Protein AF-A0A7C7ZNZ5-F1 (afdb_monomer)

Structure (mmCIF, N/CA/C/O backbone):
data_AF-A0A7C7ZNZ5-F1
#
_entry.id   AF-A0A7C7ZNZ5-F1
#
loop_
_atom_site.group_PDB
_atom_site.id
_atom_site.type_symbol
_atom_site.label_atom_id
_atom_site.label_alt_id
_atom_site.label_comp_id
_atom_site.label_asym_id
_atom_site.label_entity_id
_atom_site.label_seq_id
_atom_site.pdbx_PDB_ins_code
_atom_site.Cartn_x
_atom_site.Cartn_y
_atom_site.Cartn_z
_atom_site.occupancy
_atom_site.B_iso_or_equiv
_atom_site.auth_seq_id
_atom_site.auth_comp_id
_atom_site.auth_asym_id
_atom_site.auth_atom_id
_atom_site.pdbx_PDB_model_num
ATOM 1 N N . MET A 1 1 ? -9.766 18.916 8.017 1.00 66.69 1 MET A N 1
ATOM 2 C CA . MET A 1 1 ? -9.193 18.455 9.304 1.00 66.69 1 MET A CA 1
ATOM 3 C C . MET A 1 1 ? -8.062 17.480 9.008 1.00 66.69 1 MET A C 1
ATOM 5 O O . MET A 1 1 ? -8.308 16.504 8.314 1.00 66.69 1 MET A O 1
ATOM 9 N N . LYS A 1 2 ? -6.838 17.743 9.478 1.00 80.25 2 LYS A N 1
ATOM 10 C CA . LYS A 1 2 ? -5.712 16.799 9.377 1.00 80.25 2 LYS A CA 1
ATOM 11 C C . LYS A 1 2 ? -5.677 15.959 10.651 1.00 80.25 2 LYS A C 1
ATOM 13 O O . LYS A 1 2 ? -5.689 16.525 11.739 1.00 80.25 2 LYS A O 1
ATOM 18 N N . VAL A 1 3 ? -5.637 14.636 10.518 1.00 82.50 3 VAL A N 1
ATOM 19 C CA . VAL A 1 3 ? -5.432 13.722 11.650 1.00 82.50 3 VAL A CA 1
ATOM 20 C C . VAL A 1 3 ? -4.000 13.205 11.583 1.00 82.50 3 VAL A C 1
ATOM 22 O O . VAL A 1 3 ? -3.546 12.777 10.526 1.00 82.50 3 VAL A O 1
ATOM 25 N N . SER A 1 4 ? -3.276 13.286 12.693 1.00 88.75 4 SER A N 1
ATOM 26 C CA . SER A 1 4 ? -1.887 12.839 12.814 1.00 88.75 4 SER A CA 1
ATOM 27 C C . SER A 1 4 ? -1.756 11.746 13.869 1.00 88.75 4 SER A C 1
ATOM 29 O O . SER A 1 4 ? -2.618 11.616 14.736 1.00 88.75 4 SER A O 1
ATOM 31 N N . SER A 1 5 ? -0.656 10.992 13.805 1.00 90.94 5 SER A N 1
ATOM 32 C CA . SER A 1 5 ? -0.269 10.019 14.838 1.00 90.94 5 SER A CA 1
ATOM 33 C C . SER A 1 5 ? -1.323 8.933 15.098 1.00 90.94 5 SER A C 1
ATOM 35 O O . SER A 1 5 ? -1.601 8.585 16.240 1.00 90.94 5 SER A O 1
ATOM 37 N N . LEU A 1 6 ? -1.934 8.404 14.029 1.00 91.94 6 LEU A N 1
ATOM 38 C CA . LEU A 1 6 ? -2.908 7.307 14.127 1.00 91.94 6 LEU A CA 1
ATOM 39 C C . LEU A 1 6 ? -2.287 6.002 14.640 1.00 91.94 6 LEU A C 1
ATOM 41 O O . LEU A 1 6 ? -2.989 5.191 15.238 1.00 91.94 6 LEU A O 1
ATOM 45 N N . VAL A 1 7 ? -0.990 5.819 14.400 1.00 94.06 7 VAL A N 1
ATOM 46 C CA . VAL A 1 7 ? -0.194 4.660 14.807 1.00 94.06 7 VAL A CA 1
ATOM 47 C C . VAL A 1 7 ? 1.198 5.113 15.256 1.00 94.06 7 VAL A C 1
ATOM 49 O O . VAL A 1 7 ? 1.573 6.271 15.045 1.00 94.06 7 VAL A O 1
ATOM 52 N N . SER A 1 8 ? 1.952 4.215 15.894 1.00 95.62 8 SER A N 1
ATOM 53 C CA . SER A 1 8 ? 3.300 4.512 16.382 1.00 95.62 8 SER A CA 1
ATOM 54 C C . SER A 1 8 ? 4.310 4.665 15.240 1.00 95.62 8 SER A C 1
ATOM 56 O O . SER A 1 8 ? 4.101 4.183 14.123 1.00 95.62 8 SER A O 1
ATOM 58 N N . ARG A 1 9 ? 5.434 5.336 15.517 1.00 96.38 9 ARG A N 1
ATOM 59 C CA . ARG A 1 9 ? 6.514 5.490 14.528 1.00 96.38 9 ARG A CA 1
ATOM 60 C C . ARG A 1 9 ? 7.185 4.157 14.223 1.00 96.38 9 ARG A C 1
ATOM 62 O O . ARG A 1 9 ? 7.620 3.945 13.098 1.00 96.38 9 ARG A O 1
ATOM 69 N N . GLU A 1 10 ? 7.218 3.262 15.199 1.00 97.31 10 GLU A N 1
ATOM 70 C CA . GLU A 1 10 ? 7.772 1.917 15.096 1.00 97.31 10 GLU A CA 1
ATOM 71 C C . GLU A 1 10 ? 6.938 1.068 14.134 1.00 97.31 10 GLU A C 1
ATOM 73 O O . GLU A 1 10 ? 7.501 0.384 13.282 1.00 97.31 10 GLU A O 1
ATOM 78 N N . LEU A 1 11 ? 5.602 1.163 14.203 1.00 97.19 11 LEU A N 1
ATOM 79 C CA . LEU A 1 11 ? 4.730 0.468 13.258 1.00 97.19 11 LEU A CA 1
ATOM 80 C C . LEU A 1 11 ? 4.899 1.028 11.841 1.00 97.19 11 LEU A C 1
ATOM 82 O O . LEU A 1 11 ? 5.055 0.256 10.900 1.00 97.19 11 LEU A O 1
ATOM 86 N N . CYS A 1 12 ? 4.958 2.357 11.692 1.00 97.06 12 CYS A N 1
ATOM 87 C CA . CYS A 1 12 ? 5.265 2.977 10.401 1.00 97.06 12 CYS A CA 1
ATOM 88 C C . CYS A 1 12 ? 6.610 2.498 9.844 1.00 97.06 12 CYS A C 1
ATOM 90 O O . CYS A 1 12 ? 6.697 2.182 8.661 1.00 97.06 12 CYS A O 1
ATOM 92 N N . LYS A 1 13 ? 7.650 2.426 10.684 1.00 98.06 13 LYS A N 1
ATOM 93 C CA . LYS A 1 13 ? 8.970 1.948 10.268 1.00 98.06 13 LYS A CA 1
ATOM 94 C C . LYS A 1 13 ? 8.913 0.497 9.788 1.00 98.06 13 LYS A C 1
ATOM 96 O O . LYS A 1 13 ? 9.400 0.229 8.700 1.00 98.06 13 LYS A O 1
ATOM 101 N N . ARG A 1 14 ? 8.258 -0.405 10.529 1.00 98.12 14 ARG A N 1
ATOM 102 C CA . ARG A 1 14 ? 8.072 -1.804 10.097 1.00 98.12 14 ARG A CA 1
ATOM 103 C C . ARG A 1 14 ? 7.387 -1.896 8.732 1.00 98.12 14 ARG A C 1
ATOM 105 O O . ARG A 1 14 ? 7.827 -2.663 7.886 1.00 98.12 14 ARG A O 1
ATOM 112 N N . MET A 1 15 ? 6.340 -1.098 8.500 1.00 97.19 15 MET A N 1
ATOM 113 C CA . MET A 1 15 ? 5.658 -1.064 7.201 1.00 97.19 15 MET A CA 1
ATOM 114 C C . MET A 1 15 ? 6.601 -0.616 6.077 1.00 97.19 15 MET A C 1
ATOM 116 O O . MET A 1 15 ? 6.569 -1.200 5.000 1.00 97.19 15 MET A O 1
ATOM 120 N N . VAL A 1 16 ? 7.438 0.400 6.316 1.00 96.44 16 VAL A N 1
ATOM 121 C CA . VAL A 1 16 ? 8.423 0.880 5.331 1.00 96.44 16 VAL A CA 1
ATOM 122 C C . VAL A 1 16 ? 9.477 -0.186 5.051 1.00 96.44 16 VAL A C 1
ATOM 124 O O . VAL A 1 16 ? 9.700 -0.497 3.887 1.00 96.44 16 VAL A O 1
ATOM 127 N N . ASP A 1 17 ? 10.045 -0.800 6.090 1.00 97.00 17 ASP A N 1
ATOM 128 C CA . ASP A 1 17 ? 11.080 -1.831 5.953 1.00 97.00 17 ASP A CA 1
ATOM 129 C C . ASP A 1 17 ? 10.572 -3.019 5.099 1.00 97.00 17 ASP A C 1
ATOM 131 O O . ASP A 1 17 ? 11.274 -3.502 4.210 1.00 97.00 17 ASP A O 1
ATOM 135 N N . VAL A 1 18 ? 9.315 -3.447 5.296 1.00 96.38 18 VAL A N 1
ATOM 136 C CA . VAL A 1 18 ? 8.665 -4.493 4.479 1.00 96.38 18 VAL A CA 1
ATOM 137 C C . VAL A 1 18 ? 8.475 -4.057 3.022 1.00 96.38 18 VAL A C 1
ATOM 139 O O . VAL A 1 18 ? 8.670 -4.856 2.102 1.00 96.38 18 VAL A O 1
ATOM 142 N N . VAL A 1 19 ? 8.082 -2.802 2.788 1.00 95.56 19 VAL A N 1
ATOM 143 C CA . VAL A 1 19 ? 7.911 -2.251 1.434 1.00 95.56 19 VAL A CA 1
ATOM 144 C C . VAL A 1 19 ? 9.248 -2.177 0.707 1.00 95.56 19 VAL A C 1
ATOM 146 O O . VAL A 1 19 ? 9.325 -2.611 -0.438 1.00 95.56 19 VAL A O 1
ATOM 149 N N . GLU A 1 20 ? 10.296 -1.680 1.360 1.00 94.12 20 GLU A N 1
ATOM 150 C CA . GLU A 1 20 ? 11.643 -1.579 0.789 1.00 94.12 20 GLU A CA 1
ATOM 151 C C . GLU A 1 20 ? 12.190 -2.962 0.419 1.00 94.12 20 GLU A C 1
ATOM 153 O O . GLU A 1 20 ? 12.630 -3.163 -0.714 1.00 94.12 20 GLU A O 1
ATOM 158 N N . ALA A 1 21 ? 12.042 -3.948 1.309 1.00 93.88 21 ALA A N 1
ATOM 159 C CA . ALA A 1 21 ? 12.412 -5.339 1.038 1.00 93.88 21 ALA A CA 1
ATOM 160 C C . ALA A 1 21 ? 11.577 -5.996 -0.081 1.00 93.88 21 ALA A C 1
ATOM 162 O O . ALA A 1 21 ? 11.991 -7.002 -0.650 1.00 93.88 21 ALA A O 1
ATOM 163 N N . SER A 1 22 ? 10.403 -5.439 -0.406 1.00 92.62 22 SER A N 1
ATOM 164 C CA . SER A 1 22 ? 9.534 -5.920 -1.489 1.00 92.62 22 SER A CA 1
ATOM 165 C C . SER A 1 22 ? 9.809 -5.263 -2.845 1.00 92.62 22 SER A C 1
ATOM 167 O O . SER A 1 22 ? 9.184 -5.653 -3.836 1.00 92.62 22 SER A O 1
ATOM 169 N N . ILE A 1 23 ? 10.672 -4.242 -2.902 1.00 90.56 23 ILE A N 1
ATOM 170 C CA . ILE A 1 23 ? 10.998 -3.507 -4.134 1.00 90.56 23 ILE A CA 1
ATOM 171 C C . ILE A 1 23 ? 12.232 -4.098 -4.826 1.00 90.56 23 ILE A C 1
ATOM 173 O O . ILE A 1 23 ? 12.245 -4.147 -6.055 1.00 90.56 23 ILE A O 1
ATOM 177 N N . GLU A 1 24 ? 13.227 -4.572 -4.069 1.00 85.12 24 GLU A N 1
ATOM 178 C CA . GLU A 1 24 ? 14.470 -5.143 -4.604 1.00 85.12 24 GLU A CA 1
ATOM 179 C C . GLU A 1 24 ? 14.892 -6.404 -3.812 1.00 85.12 24 GLU A C 1
ATOM 181 O O . GLU A 1 24 ? 15.413 -6.278 -2.701 1.00 85.12 24 GLU A O 1
ATOM 186 N N . PRO A 1 25 ? 14.678 -7.622 -4.347 1.00 86.88 25 PRO A N 1
ATOM 187 C CA . PRO A 1 25 ? 14.018 -7.908 -5.621 1.00 86.88 25 PRO A CA 1
ATOM 188 C C . PRO A 1 25 ? 12.515 -7.590 -5.572 1.00 86.88 25 PRO A C 1
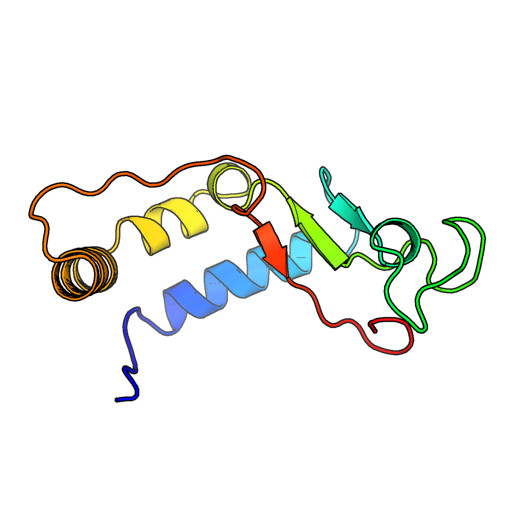ATOM 190 O O . PRO A 1 25 ? 11.873 -7.687 -4.528 1.00 86.88 25 PRO A O 1
ATOM 193 N 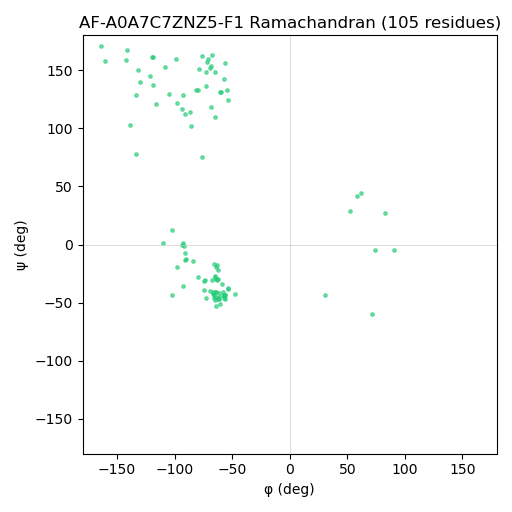N . ALA A 1 26 ? 11.926 -7.253 -6.720 1.00 89.50 26 ALA A N 1
ATOM 194 C CA . ALA A 1 26 ? 10.502 -6.935 -6.809 1.00 89.50 26 ALA A CA 1
ATOM 195 C C . ALA A 1 26 ? 9.621 -8.156 -6.473 1.00 89.50 26 ALA A C 1
ATOM 197 O O . ALA A 1 26 ? 9.517 -9.103 -7.260 1.00 89.50 26 ALA A O 1
ATOM 198 N N . LEU A 1 27 ? 8.946 -8.121 -5.320 1.00 93.31 27 LEU A N 1
ATOM 199 C CA . LEU A 1 27 ? 8.100 -9.213 -4.834 1.00 93.31 27 LEU A CA 1
ATOM 200 C C . LEU A 1 27 ? 6.648 -9.058 -5.298 1.00 93.31 27 LEU A C 1
ATOM 202 O O . LEU A 1 27 ? 5.910 -8.150 -4.885 1.00 93.31 27 LEU A O 1
ATOM 206 N N . GLY A 1 28 ? 6.235 -9.984 -6.164 1.00 91.62 28 GLY A N 1
ATOM 207 C CA . GLY A 1 28 ? 4.892 -10.030 -6.726 1.00 91.62 28 GLY A CA 1
ATOM 208 C C . GLY A 1 28 ? 3.793 -10.351 -5.710 1.00 91.62 28 GLY A C 1
ATOM 209 O O . GLY A 1 28 ? 4.075 -10.845 -4.621 1.00 91.62 28 GLY A O 1
ATOM 210 N N . PRO A 1 29 ? 2.525 -10.077 -6.064 1.00 93.56 29 PRO A N 1
ATOM 211 C CA . PRO A 1 29 ? 2.078 -9.504 -7.339 1.00 93.56 29 PRO A CA 1
ATOM 212 C C . PRO A 1 29 ? 2.268 -7.980 -7.396 1.00 93.56 29 PRO A C 1
ATOM 214 O O . PRO A 1 29 ? 1.896 -7.276 -6.463 1.00 93.56 29 PRO A O 1
ATOM 217 N N . LEU A 1 30 ? 2.831 -7.455 -8.483 1.00 93.12 30 LEU A N 1
ATOM 218 C CA . LEU A 1 30 ? 2.999 -6.013 -8.698 1.00 93.12 30 LEU A CA 1
ATOM 219 C C . LEU A 1 30 ? 2.228 -5.580 -9.937 1.00 93.12 30 LEU A C 1
ATOM 221 O O . LEU A 1 30 ? 1.937 -6.397 -10.806 1.00 93.12 30 LEU A O 1
ATOM 225 N N . GLU A 1 31 ? 1.982 -4.285 -10.021 1.00 93.56 31 GLU A N 1
ATOM 226 C CA . GLU A 1 31 ? 1.662 -3.612 -11.268 1.00 93.56 31 GLU A CA 1
ATOM 227 C C . GLU A 1 31 ?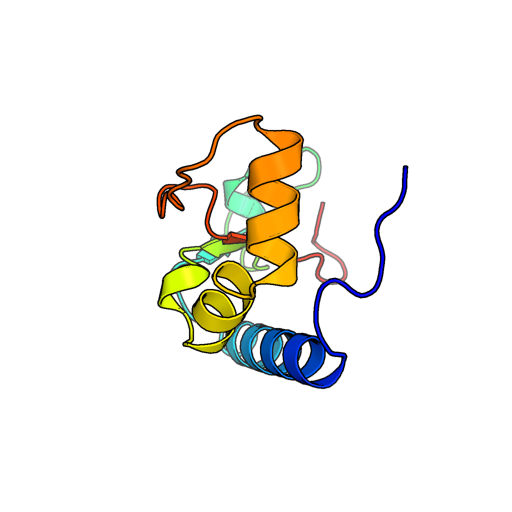 2.741 -2.560 -11.544 1.00 93.56 31 GLU A C 1
ATOM 229 O O . GLU A 1 31 ? 3.193 -1.855 -10.628 1.00 93.56 31 GLU A O 1
ATOM 234 N N . TYR A 1 32 ? 3.184 -2.482 -12.792 1.00 94.06 32 TYR A N 1
ATOM 235 C CA . TYR A 1 32 ? 4.295 -1.644 -13.235 1.00 94.06 32 TYR A CA 1
ATOM 236 C C . TYR A 1 32 ? 3.818 -0.330 -13.867 1.00 94.06 32 TYR A C 1
ATOM 238 O O . TYR A 1 32 ? 2.691 -0.220 -14.344 1.00 94.06 32 TYR A O 1
ATOM 246 N N . GLU A 1 33 ? 4.696 0.676 -13.927 1.00 93.81 33 GLU A N 1
ATOM 247 C CA . GLU A 1 33 ? 4.399 1.968 -14.575 1.00 93.81 33 GLU A CA 1
ATOM 248 C C . GLU A 1 33 ? 3.910 1.788 -16.024 1.00 93.81 33 GLU A C 1
ATOM 250 O O . GLU A 1 33 ? 2.967 2.448 -16.448 1.00 93.81 33 GLU A O 1
ATOM 255 N N . ALA A 1 34 ? 4.478 0.834 -16.769 1.00 94.12 34 ALA A N 1
ATOM 256 C CA . ALA A 1 34 ? 4.070 0.553 -18.147 1.00 94.12 34 ALA A CA 1
ATOM 257 C C . ALA A 1 34 ? 2.634 0.007 -18.298 1.00 94.12 34 ALA A C 1
ATOM 259 O O . ALA A 1 34 ? 2.096 0.003 -19.404 1.00 94.12 34 ALA A O 1
ATOM 260 N N . GLU A 1 35 ? 2.025 -0.480 -17.215 1.00 93.50 35 GLU A N 1
ATOM 261 C CA . GLU A 1 35 ? 0.717 -1.150 -17.219 1.00 93.50 35 GLU A CA 1
ATOM 262 C C . GLU A 1 35 ? -0.423 -0.203 -16.821 1.00 93.50 35 GLU A C 1
ATOM 264 O O . GLU A 1 35 ? -1.580 -0.459 -17.146 1.00 93.50 35 GLU A O 1
ATOM 269 N N . VAL A 1 36 ? -0.117 0.922 -16.158 1.00 88.69 36 VAL A N 1
ATOM 270 C CA . VAL A 1 36 ? -1.139 1.908 -15.756 1.00 88.69 36 VAL A CA 1
ATOM 271 C C . VAL A 1 36 ? -1.508 2.899 -16.855 1.00 88.69 36 VAL A C 1
ATOM 273 O O . VAL A 1 36 ? -2.517 3.591 -16.730 1.00 88.69 36 VAL A O 1
ATOM 276 N N . HIS A 1 37 ? -0.705 2.975 -17.921 1.00 83.00 37 HIS A N 1
ATOM 277 C CA . HIS A 1 37 ? -0.943 3.819 -19.099 1.00 83.00 37 HIS A CA 1
ATOM 278 C C . HIS A 1 37 ? -1.210 5.304 -18.782 1.00 83.00 37 HIS A C 1
ATOM 280 O O . HIS A 1 37 ? -1.903 5.998 -19.528 1.00 83.00 37 HIS A O 1
ATOM 286 N N . TYR A 1 38 ? -0.659 5.812 -17.676 1.00 86.56 38 TYR A N 1
ATOM 287 C CA . TYR A 1 38 ? -0.713 7.236 -17.359 1.00 86.56 38 TYR A CA 1
ATOM 288 C C . TYR A 1 38 ? 0.140 8.052 -18.344 1.00 86.56 38 TYR A C 1
ATOM 290 O O . TYR A 1 38 ? 1.111 7.532 -18.899 1.00 86.56 38 TYR A O 1
ATOM 298 N N . PRO A 1 39 ? -0.181 9.340 -18.574 1.00 86.50 39 PRO A N 1
ATOM 299 C CA . PRO A 1 39 ? 0.678 10.215 -19.365 1.00 86.50 39 PRO A CA 1
ATOM 300 C C . PRO A 1 39 ? 2.115 10.223 -18.820 1.00 86.50 39 PRO A C 1
ATOM 302 O O . PRO A 1 39 ? 2.332 10.506 -17.645 1.00 86.50 39 PRO A O 1
ATOM 305 N N . GLY A 1 40 ? 3.089 9.907 -19.677 1.00 85.38 40 GLY A N 1
ATOM 306 C CA . GLY A 1 40 ? 4.505 9.800 -19.301 1.00 85.38 40 GLY A CA 1
ATOM 307 C C . GLY A 1 40 ? 4.956 8.406 -18.847 1.00 85.38 40 GLY A C 1
ATOM 308 O O . GLY A 1 40 ? 6.152 8.212 -18.639 1.00 85.38 40 GLY A O 1
ATOM 309 N N . ALA A 1 41 ? 4.049 7.431 -18.738 1.00 88.62 41 ALA A N 1
ATOM 310 C CA . ALA A 1 41 ? 4.414 6.046 -18.467 1.00 88.62 41 ALA A CA 1
ATOM 311 C C . ALA A 1 41 ? 5.238 5.433 -19.621 1.00 88.62 41 ALA A C 1
ATOM 313 O O . ALA A 1 41 ? 5.009 5.761 -20.793 1.00 88.62 41 ALA A O 1
ATOM 314 N N . PRO A 1 42 ? 6.158 4.494 -19.327 1.00 92.50 42 PRO A N 1
ATOM 315 C CA . PRO A 1 42 ? 6.848 3.730 -20.358 1.00 92.50 42 PRO A CA 1
ATOM 316 C C . PRO A 1 42 ? 5.855 2.991 -21.260 1.00 92.50 42 PRO A C 1
ATOM 318 O O . PRO A 1 42 ? 4.855 2.451 -20.796 1.00 92.50 42 PRO A O 1
ATOM 321 N N . SER A 1 43 ? 6.148 2.912 -22.560 1.00 91.75 43 SER A N 1
ATOM 322 C CA . SER A 1 43 ? 5.212 2.307 -23.522 1.00 91.75 43 SER A CA 1
ATOM 323 C C . SER A 1 43 ? 4.969 0.808 -23.299 1.00 91.75 43 SER A C 1
ATOM 325 O O . SER A 1 43 ? 3.924 0.289 -23.683 1.00 91.75 43 SER A O 1
ATOM 327 N N . ASN A 1 44 ? 5.946 0.094 -22.729 1.00 93.88 44 ASN A N 1
ATOM 328 C CA . ASN A 1 44 ? 5.858 -1.323 -22.390 1.00 93.88 44 ASN A CA 1
ATOM 329 C C . ASN A 1 44 ? 6.969 -1.723 -21.399 1.00 93.88 44 ASN A C 1
ATOM 331 O O . ASN A 1 44 ? 7.919 -0.973 -21.173 1.00 93.88 44 ASN A O 1
ATOM 335 N N . ARG A 1 45 ? 6.890 -2.949 -20.866 1.00 93.12 45 ARG A N 1
ATOM 336 C CA . ARG A 1 45 ? 7.833 -3.492 -19.870 1.00 93.12 45 ARG A CA 1
ATOM 337 C C . ARG A 1 45 ? 9.289 -3.640 -20.330 1.00 93.12 45 ARG A C 1
ATOM 339 O O . ARG A 1 45 ? 10.166 -3.804 -19.487 1.00 93.12 45 ARG A O 1
ATOM 346 N N . ARG A 1 46 ? 9.554 -3.634 -21.640 1.00 94.31 46 ARG A N 1
ATOM 347 C CA . ARG A 1 46 ? 10.913 -3.755 -22.197 1.00 94.31 46 ARG A CA 1
ATOM 348 C C . ARG A 1 46 ? 11.599 -2.405 -22.398 1.00 94.31 46 ARG A C 1
ATOM 350 O O . ARG A 1 46 ? 12.791 -2.392 -22.674 1.00 94.31 46 ARG A O 1
ATOM 357 N N . CYS A 1 47 ? 10.868 -1.296 -22.303 1.00 92.12 47 CYS A N 1
ATOM 358 C CA . CYS A 1 47 ? 11.465 0.035 -22.320 1.00 92.12 47 CYS A CA 1
ATOM 359 C C . CYS A 1 47 ? 12.115 0.358 -20.971 1.00 92.12 47 CYS A C 1
ATOM 361 O O . CYS A 1 47 ? 11.770 -0.240 -19.948 1.00 92.12 47 CYS A O 1
ATOM 363 N N . ASP A 1 48 ? 12.997 1.353 -20.965 1.00 92.12 48 ASP A N 1
ATOM 364 C CA . ASP A 1 48 ? 13.552 1.904 -19.731 1.00 92.12 48 ASP A CA 1
ATOM 365 C C . ASP A 1 48 ? 12.426 2.346 -18.788 1.00 92.12 48 ASP A C 1
ATOM 367 O O . ASP A 1 48 ? 11.432 2.946 -19.207 1.00 92.12 48 ASP A O 1
ATOM 371 N N . GLY A 1 49 ? 12.542 1.962 -17.516 1.00 90.44 49 GLY A N 1
ATOM 372 C CA . GLY A 1 49 ? 11.493 2.174 -16.518 1.00 90.44 49 GLY A CA 1
ATOM 373 C C . GLY A 1 49 ? 10.270 1.262 -16.648 1.00 90.44 49 GLY A C 1
ATOM 374 O O . GLY A 1 49 ? 9.402 1.273 -15.781 1.00 90.44 49 GLY A O 1
ATOM 375 N N . GLY A 1 50 ? 10.178 0.425 -17.686 1.00 92.56 50 GLY A N 1
ATOM 376 C CA . GLY A 1 50 ? 9.015 -0.432 -17.928 1.00 92.56 50 GLY A CA 1
ATOM 377 C C . GLY A 1 50 ? 8.754 -1.465 -16.828 1.00 92.56 50 GLY A C 1
ATOM 378 O O . GLY A 1 50 ? 7.626 -1.924 -16.674 1.00 92.56 50 GLY A O 1
ATOM 379 N N . ASN A 1 51 ? 9.782 -1.802 -16.045 1.00 92.94 51 ASN A N 1
ATOM 380 C CA . ASN A 1 51 ? 9.691 -2.672 -14.870 1.00 92.94 51 ASN A CA 1
ATOM 381 C C . ASN A 1 51 ? 9.712 -1.902 -13.542 1.00 92.94 51 ASN A C 1
ATOM 383 O O . ASN A 1 51 ? 9.878 -2.526 -12.498 1.00 92.94 51 ASN A O 1
ATOM 387 N N . THR A 1 52 ? 9.548 -0.577 -13.547 1.00 92.88 52 THR A N 1
ATOM 388 C CA . THR A 1 52 ? 9.428 0.216 -12.318 1.00 92.88 52 THR A CA 1
ATOM 389 C C . THR A 1 52 ? 8.097 -0.117 -11.638 1.00 92.88 52 THR A C 1
ATOM 391 O O . THR A 1 52 ? 7.043 0.091 -12.248 1.00 92.88 52 THR A O 1
ATOM 394 N N . PRO A 1 53 ? 8.100 -0.654 -10.401 1.00 93.62 53 PRO A N 1
ATOM 395 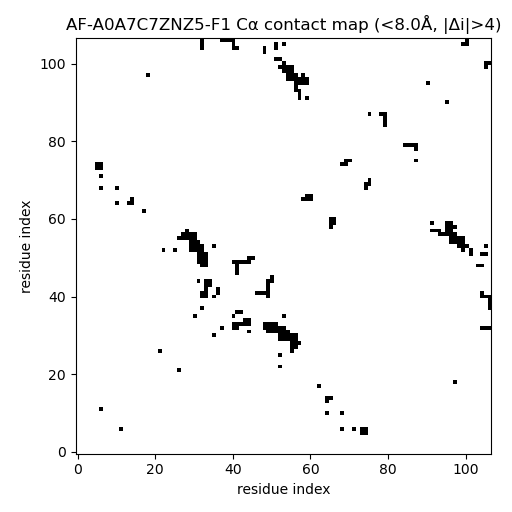C CA . PRO A 1 53 ? 6.864 -0.910 -9.672 1.00 93.62 53 PRO A CA 1
ATOM 396 C C . PRO A 1 53 ? 6.067 0.377 -9.466 1.00 93.62 53 PRO A C 1
ATOM 398 O O . PRO A 1 53 ? 6.618 1.370 -8.980 1.00 93.62 53 PRO A O 1
ATOM 401 N N . ARG A 1 54 ? 4.771 0.335 -9.788 1.00 92.94 54 ARG A N 1
ATOM 402 C CA . ARG A 1 54 ? 3.795 1.405 -9.527 1.00 92.94 54 ARG A CA 1
ATOM 403 C C . ARG A 1 54 ? 2.917 1.084 -8.322 1.00 92.94 54 ARG A C 1
ATOM 405 O O . ARG A 1 54 ? 2.633 1.962 -7.499 1.00 92.94 54 ARG A O 1
ATOM 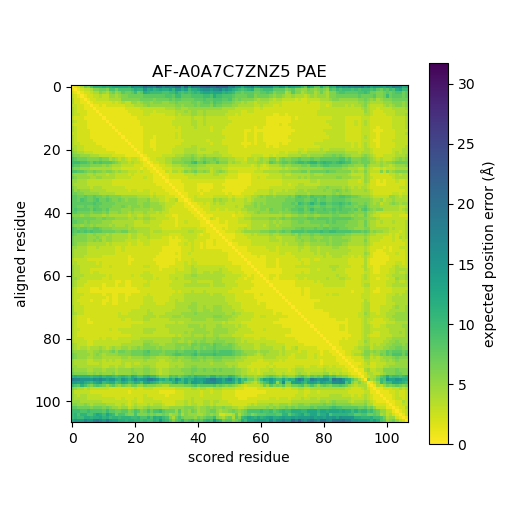412 N N . ARG A 1 55 ? 2.459 -0.169 -8.240 1.00 94.31 55 ARG A N 1
ATOM 413 C CA . ARG A 1 55 ? 1.652 -0.689 -7.133 1.00 94.31 55 ARG A CA 1
ATOM 414 C C . ARG A 1 55 ? 2.180 -2.036 -6.672 1.00 94.31 55 ARG A C 1
ATOM 416 O O . ARG A 1 55 ? 2.303 -2.973 -7.457 1.00 94.31 55 ARG A O 1
ATOM 423 N N . LEU A 1 56 ? 2.406 -2.158 -5.370 1.00 94.62 56 LEU A N 1
ATOM 424 C CA . LEU A 1 56 ? 2.561 -3.449 -4.715 1.00 94.62 56 LEU A CA 1
ATOM 425 C C . LEU A 1 56 ? 1.156 -3.952 -4.354 1.00 94.62 56 LEU A C 1
ATOM 427 O O . LEU A 1 56 ? 0.546 -3.469 -3.398 1.00 94.62 56 LEU A O 1
AT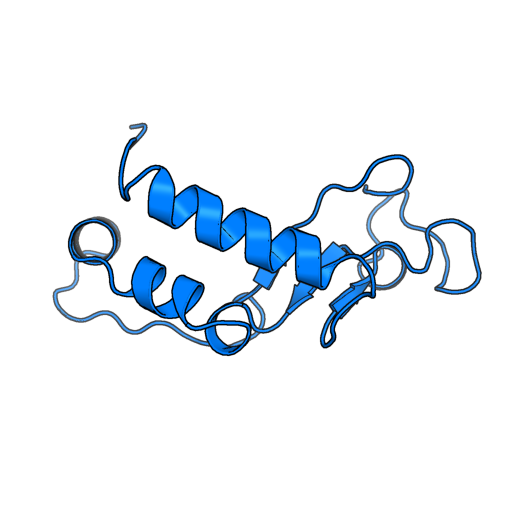OM 431 N N . LEU A 1 57 ? 0.609 -4.881 -5.138 1.00 94.00 57 LEU A N 1
ATOM 432 C CA . LEU A 1 57 ? -0.764 -5.374 -4.965 1.00 94.00 57 LEU A CA 1
ATOM 433 C C . LEU A 1 57 ? -0.901 -6.262 -3.720 1.00 94.00 57 LEU A C 1
ATOM 435 O O . LEU A 1 57 ? 0.077 -6.842 -3.258 1.00 94.00 57 LEU A O 1
ATOM 439 N N . HIS A 1 58 ? -2.118 -6.387 -3.197 1.00 93.50 58 HIS A N 1
ATOM 440 C CA . HIS A 1 58 ? -2.488 -7.239 -2.057 1.00 93.50 58 HIS A CA 1
ATOM 441 C C . HIS A 1 58 ? -1.789 -6.881 -0.730 1.00 93.50 58 HIS A C 1
ATOM 443 O O . HIS A 1 58 ? -1.346 -7.771 -0.007 1.00 93.50 58 HIS A O 1
ATOM 449 N N . ALA A 1 59 ? -1.701 -5.593 -0.383 1.00 94.25 59 ALA A N 1
ATOM 450 C CA . ALA A 1 59 ? -0.990 -5.102 0.808 1.00 94.25 59 ALA A CA 1
ATOM 451 C C . ALA A 1 59 ? -1.316 -5.871 2.107 1.00 94.25 59 ALA A C 1
ATOM 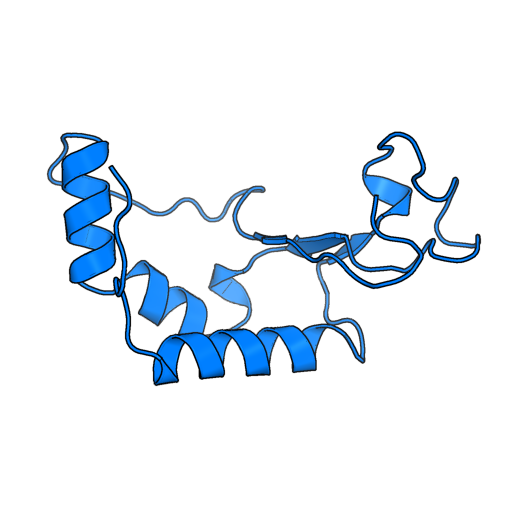453 O O . ALA A 1 59 ? -0.411 -6.244 2.842 1.00 94.25 59 ALA A O 1
ATOM 454 N N . TYR A 1 60 ? -2.582 -6.198 2.361 1.00 93.94 60 TYR A N 1
ATOM 455 C CA . TYR A 1 60 ? -3.024 -6.936 3.551 1.00 93.94 60 TYR A CA 1
ATOM 456 C C . TYR A 1 60 ? -2.448 -8.358 3.661 1.00 93.94 60 TYR A C 1
ATOM 458 O O . TYR A 1 60 ? -2.260 -8.873 4.766 1.00 93.94 60 TYR A O 1
ATOM 466 N N . ALA A 1 61 ? -2.170 -9.000 2.525 1.00 92.06 61 ALA A N 1
ATOM 467 C CA . ALA A 1 61 ? -1.608 -10.346 2.471 1.00 92.06 61 ALA A CA 1
ATOM 468 C C . ALA A 1 61 ? -0.071 -10.355 2.432 1.00 92.06 61 ALA A C 1
ATOM 470 O O . ALA A 1 61 ? 0.520 -11.411 2.632 1.00 92.06 61 ALA A O 1
ATOM 471 N N . ARG A 1 62 ? 0.575 -9.207 2.181 1.00 92.44 62 ARG A N 1
ATOM 472 C CA . ARG A 1 62 ? 2.036 -9.127 2.024 1.00 92.44 62 ARG A CA 1
ATOM 473 C C . ARG A 1 62 ? 2.799 -9.441 3.296 1.00 92.44 62 ARG A C 1
ATOM 475 O O . ARG A 1 62 ? 3.827 -10.096 3.230 1.00 92.44 62 ARG A O 1
ATOM 482 N N . ASP A 1 63 ? 2.303 -8.944 4.419 1.00 95.69 63 ASP A N 1
ATOM 483 C CA . ASP A 1 63 ? 2.952 -9.075 5.716 1.00 95.69 63 ASP A CA 1
ATOM 484 C C . ASP A 1 63 ? 1.929 -8.840 6.836 1.00 95.69 63 ASP A C 1
ATOM 486 O O . ASP A 1 63 ? 0.869 -8.239 6.612 1.00 95.69 63 ASP A O 1
ATOM 490 N N . ASP A 1 64 ? 2.212 -9.340 8.038 1.00 96.69 64 ASP A N 1
ATOM 491 C CA . ASP A 1 64 ? 1.330 -9.154 9.188 1.00 96.69 64 ASP A CA 1
ATOM 492 C C . ASP A 1 64 ? 1.187 -7.688 9.605 1.00 96.69 64 ASP A C 1
ATOM 494 O O . ASP A 1 64 ? 0.094 -7.274 10.005 1.00 96.69 64 ASP A O 1
ATOM 498 N N . VAL A 1 65 ? 2.214 -6.869 9.371 1.00 97.50 65 VAL A N 1
ATOM 499 C CA . VAL A 1 65 ? 2.250 -5.463 9.770 1.00 97.50 65 VAL A CA 1
ATOM 500 C C . VAL A 1 65 ? 1.102 -4.654 9.165 1.00 97.50 65 VAL A C 1
ATOM 502 O O . VAL A 1 65 ? 0.564 -3.749 9.806 1.00 97.50 65 VAL A O 1
ATOM 505 N N . PHE A 1 66 ? 0.670 -4.990 7.945 1.00 95.69 66 PHE A N 1
ATOM 506 C CA . PHE A 1 66 ? -0.439 -4.301 7.284 1.00 95.69 66 PHE A CA 1
ATOM 507 C C . PHE A 1 66 ? -1.792 -4.667 7.895 1.00 95.69 66 PHE A C 1
ATOM 509 O O . PHE A 1 66 ? -2.697 -3.828 7.925 1.00 95.69 66 PHE A O 1
ATOM 516 N N . ARG A 1 67 ? -1.935 -5.891 8.418 1.00 94.69 67 ARG A N 1
ATOM 517 C CA . ARG A 1 67 ? -3.134 -6.313 9.154 1.00 94.69 67 ARG A CA 1
ATOM 518 C C . ARG A 1 67 ? -3.178 -5.650 10.520 1.00 94.69 67 ARG A C 1
ATOM 520 O O . ARG A 1 67 ? -4.204 -5.073 10.872 1.00 94.69 67 ARG A O 1
ATOM 527 N N . ASP A 1 68 ? -2.054 -5.650 11.230 1.00 95.62 68 ASP A N 1
ATOM 528 C CA . ASP A 1 68 ? -1.908 -4.986 12.528 1.00 95.62 68 ASP A CA 1
ATOM 529 C C . ASP A 1 68 ? -2.264 -3.496 12.428 1.00 95.62 68 ASP A C 1
ATOM 531 O O . ASP A 1 68 ? -3.052 -2.964 13.218 1.00 95.62 68 ASP A O 1
ATOM 535 N N . TRP A 1 69 ? -1.738 -2.820 11.404 1.00 95.75 69 TRP A N 1
ATOM 536 C CA . TRP A 1 69 ? -2.064 -1.427 11.117 1.00 95.75 69 TRP A CA 1
ATOM 537 C C . TRP A 1 69 ? -3.558 -1.229 10.835 1.00 95.75 69 TRP A C 1
ATOM 539 O O . TRP A 1 69 ? -4.200 -0.393 11.479 1.00 95.75 69 TRP A O 1
ATOM 549 N N . ALA A 1 70 ? -4.136 -2.015 9.921 1.00 94.12 70 ALA A N 1
ATOM 550 C CA . ALA A 1 70 ? -5.539 -1.882 9.529 1.00 94.12 70 ALA A CA 1
ATOM 551 C C . ALA A 1 70 ? -6.510 -2.148 10.694 1.00 94.12 70 ALA A C 1
ATOM 553 O O . ALA A 1 70 ? -7.588 -1.551 10.755 1.00 94.12 70 ALA A O 1
ATOM 554 N N . CYS A 1 71 ? -6.118 -3.011 11.633 1.00 94.00 71 CYS A N 1
ATOM 555 C CA . CYS A 1 71 ? -6.898 -3.372 12.813 1.00 94.00 71 CYS A CA 1
ATOM 556 C C . CYS A 1 71 ? -6.576 -2.521 14.055 1.00 94.00 71 CYS A C 1
ATOM 558 O O . CYS A 1 71 ? -7.190 -2.728 15.104 1.00 94.00 71 CYS A O 1
ATOM 560 N N . THR A 1 72 ? -5.666 -1.543 13.970 1.00 95.88 72 THR A N 1
ATOM 561 C CA . THR A 1 72 ? -5.312 -0.705 15.124 1.00 95.88 72 THR A CA 1
ATOM 562 C C . THR A 1 72 ? -6.546 0.057 15.641 1.00 95.88 72 THR A C 1
ATOM 564 O O . THR A 1 72 ? -7.215 0.733 14.849 1.00 95.88 72 THR A O 1
ATOM 567 N N . PRO A 1 73 ? -6.842 0.049 16.962 1.00 94.88 73 PRO A N 1
ATOM 568 C CA . PRO A 1 73 ? -8.061 0.652 17.509 1.00 94.88 73 PRO A CA 1
ATOM 569 C C . PRO A 1 73 ? -8.274 2.115 17.110 1.00 94.88 73 PRO A C 1
ATOM 571 O O . PRO A 1 73 ? -9.398 2.529 16.825 1.00 94.88 73 PRO A O 1
ATOM 574 N N . THR A 1 74 ? -7.197 2.901 17.040 1.00 94.69 74 THR A N 1
ATOM 575 C CA . THR A 1 74 ? -7.248 4.303 16.611 1.00 94.69 74 THR A CA 1
ATOM 576 C C . THR A 1 74 ? -7.687 4.434 15.153 1.00 94.69 74 THR A C 1
ATOM 578 O O . THR A 1 74 ? -8.553 5.257 14.862 1.00 94.69 74 THR A O 1
ATOM 581 N N . VAL A 1 75 ? -7.147 3.615 14.246 1.00 94.88 75 VAL A N 1
ATOM 582 C CA . VAL A 1 75 ? -7.523 3.607 12.822 1.00 94.88 75 VAL A CA 1
ATOM 583 C C . VAL A 1 75 ? -8.985 3.194 12.678 1.00 94.88 75 VAL A C 1
ATOM 585 O O . VAL A 1 75 ? -9.783 3.955 12.129 1.00 94.88 75 VAL A O 1
ATOM 588 N N . VAL A 1 76 ? -9.366 2.057 13.266 1.00 95.44 76 VAL A N 1
ATOM 589 C CA . VAL A 1 76 ? -10.737 1.526 13.213 1.00 95.44 76 VAL A CA 1
ATOM 590 C C . VAL A 1 76 ? -11.744 2.541 13.754 1.00 95.44 76 VAL A C 1
ATOM 592 O O . VAL A 1 76 ? -12.759 2.810 13.112 1.00 95.44 76 VAL A O 1
ATOM 595 N N . LYS A 1 77 ? -11.454 3.171 14.900 1.00 94.62 77 LYS A N 1
ATOM 596 C CA . LYS A 1 77 ? -12.313 4.210 15.486 1.00 94.62 77 LYS A CA 1
ATOM 597 C C . LYS A 1 77 ? -12.521 5.380 14.527 1.00 94.62 77 LYS A C 1
ATOM 599 O O . LYS A 1 77 ? -13.644 5.863 14.403 1.00 94.62 77 LYS A O 1
ATOM 604 N N . ARG A 1 78 ? -11.467 5.848 13.852 1.00 93.62 78 ARG A N 1
ATOM 605 C CA . ARG A 1 78 ? -11.578 6.961 12.895 1.00 93.62 78 ARG A CA 1
ATOM 606 C C . ARG A 1 78 ? -12.354 6.573 11.647 1.00 93.62 78 ARG A C 1
ATOM 608 O O . ARG A 1 78 ? -13.183 7.360 11.208 1.00 93.62 78 ARG A O 1
ATOM 615 N N . VAL A 1 79 ? -12.149 5.369 11.123 1.00 94.19 79 VAL A N 1
ATOM 616 C CA . VAL A 1 79 ? -12.910 4.872 9.970 1.00 94.19 79 VAL A CA 1
ATOM 617 C C . VAL A 1 79 ? -14.401 4.776 10.308 1.00 94.19 79 VAL A C 1
ATOM 619 O O . VAL A 1 79 ? -15.215 5.325 9.573 1.00 94.19 79 VAL A O 1
ATOM 622 N N . LYS A 1 80 ? -14.762 4.196 11.462 1.00 96.06 80 LYS A N 1
ATOM 623 C CA . LYS A 1 80 ? -16.158 4.148 11.943 1.00 96.06 80 LYS A CA 1
ATOM 624 C C . LYS A 1 80 ? -16.786 5.541 12.046 1.00 96.06 80 LYS A C 1
ATOM 626 O O . LYS A 1 80 ? -17.910 5.742 11.602 1.00 96.06 80 LYS A O 1
ATOM 631 N N . GLN A 1 81 ? -16.043 6.517 12.575 1.00 94.44 81 GLN A N 1
ATOM 632 C CA . GLN A 1 81 ? -16.500 7.910 12.670 1.00 94.44 81 GLN A CA 1
ATOM 633 C C . GLN A 1 81 ? -16.722 8.565 11.302 1.00 94.44 81 GLN A C 1
ATOM 635 O O . GLN A 1 81 ? -17.680 9.312 11.147 1.00 94.44 81 GLN A O 1
ATOM 640 N N . LEU A 1 82 ? -15.840 8.312 10.331 1.00 93.56 82 LEU A N 1
ATOM 641 C CA . LEU A 1 82 ? -15.923 8.911 8.996 1.00 93.56 82 LEU A CA 1
ATOM 642 C C . LEU A 1 82 ? -17.037 8.295 8.146 1.00 93.56 82 LEU A C 1
ATOM 644 O O . LEU A 1 82 ? -17.701 9.018 7.412 1.00 93.56 82 LEU A O 1
ATOM 648 N N . ILE A 1 83 ? -17.233 6.978 8.241 1.00 94.88 83 ILE A N 1
ATOM 649 C CA . ILE A 1 83 ? -18.283 6.267 7.498 1.00 94.88 83 ILE A CA 1
ATOM 650 C C . ILE A 1 83 ? -19.649 6.431 8.185 1.00 94.88 83 ILE A C 1
ATOM 652 O O . ILE A 1 83 ? -20.678 6.411 7.518 1.00 94.88 83 ILE A O 1
ATOM 656 N N . GLY A 1 84 ? -19.673 6.626 9.507 1.00 96.56 84 GLY A N 1
ATOM 657 C CA . GLY A 1 84 ? -20.907 6.783 10.280 1.00 96.56 84 GLY A CA 1
ATOM 658 C C . GLY A 1 84 ? -21.576 5.457 10.652 1.00 96.56 84 GLY A C 1
ATOM 659 O O . GLY A 1 84 ? -22.788 5.421 10.838 1.00 96.56 84 GLY A O 1
ATOM 660 N N . VAL A 1 85 ? -20.806 4.368 10.761 1.00 96.69 85 VAL A N 1
ATOM 661 C CA . VAL A 1 85 ? -21.315 3.024 11.091 1.00 96.69 85 VAL A CA 1
ATOM 662 C C . VAL A 1 85 ? -20.494 2.360 12.196 1.00 96.69 85 VAL A C 1
ATOM 664 O O . VAL A 1 85 ? -19.296 2.613 12.348 1.00 96.69 85 VAL A O 1
ATOM 667 N N . SER A 1 86 ? 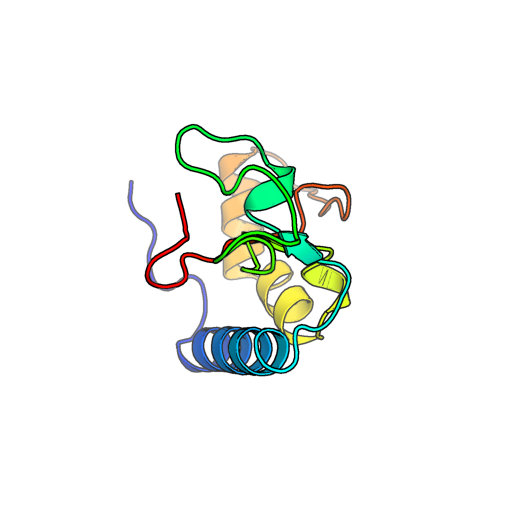-21.143 1.496 12.979 1.00 93.88 86 SER A N 1
ATOM 668 C CA . SER A 1 86 ? -20.507 0.709 14.042 1.00 93.88 86 SER A CA 1
ATOM 669 C C . SER A 1 86 ? -19.671 -0.440 13.502 1.00 93.88 86 SER A C 1
ATOM 671 O O . SER A 1 86 ? -18.661 -0.781 14.114 1.00 93.88 86 SER A O 1
ATOM 673 N N . ASP A 1 87 ? -20.066 -1.012 12.371 1.00 95.62 87 ASP A N 1
ATOM 674 C CA . ASP A 1 87 ? -19.479 -2.225 11.820 1.00 95.62 87 ASP A CA 1
ATOM 675 C C . ASP A 1 87 ? -18.833 -1.916 10.479 1.00 95.62 87 ASP A C 1
ATOM 677 O O . ASP A 1 87 ? -19.464 -1.403 9.558 1.00 95.62 87 ASP A O 1
ATOM 681 N N . VAL A 1 88 ? -17.534 -2.186 10.399 1.00 94.94 88 VAL A N 1
ATOM 682 C CA . VAL A 1 88 ? -16.718 -1.919 9.217 1.00 94.94 88 VAL A CA 1
ATOM 683 C C . VAL A 1 88 ? -15.928 -3.168 8.877 1.00 94.94 88 VAL A C 1
ATOM 685 O O . VAL A 1 88 ? -15.410 -3.848 9.762 1.00 94.94 88 VAL A O 1
ATOM 688 N N . LEU A 1 89 ? -15.830 -3.448 7.584 1.00 92.81 89 LEU A N 1
ATOM 689 C CA . LEU A 1 89 ? -15.042 -4.540 7.032 1.00 92.81 89 LEU A CA 1
ATOM 690 C C . LEU A 1 89 ? -14.016 -3.957 6.063 1.00 92.81 89 LEU A C 1
ATOM 692 O O . LEU A 1 89 ? -14.297 -2.986 5.359 1.00 92.81 89 LEU A O 1
ATOM 696 N N . LEU A 1 90 ? -12.830 -4.560 6.015 1.00 89.50 90 LEU A N 1
ATOM 697 C CA . LEU A 1 90 ? -11.811 -4.215 5.031 1.00 89.50 90 LEU A CA 1
ATOM 698 C C . LEU A 1 90 ? -11.941 -5.142 3.821 1.00 89.50 90 LEU A C 1
ATOM 700 O O . LEU A 1 90 ? -11.717 -6.346 3.929 1.00 89.50 90 LEU A O 1
ATOM 704 N N . THR A 1 91 ? -12.261 -4.575 2.659 1.00 88.94 91 THR A N 1
ATOM 705 C CA . THR A 1 91 ? -12.188 -5.312 1.393 1.00 88.94 91 THR A CA 1
ATOM 706 C C . THR A 1 91 ? -10.731 -5.526 0.979 1.00 88.94 91 THR A C 1
ATOM 708 O O . THR A 1 91 ? -9.901 -4.619 1.065 1.00 88.94 91 THR A O 1
ATOM 711 N N . GLN A 1 92 ? -10.409 -6.737 0.528 1.00 86.56 92 GLN A N 1
ATOM 712 C CA . GLN A 1 92 ? -9.074 -7.078 0.027 1.00 86.56 92 GLN A CA 1
ATOM 713 C C . GLN A 1 92 ? -8.952 -6.926 -1.500 1.00 86.56 92 GLN A C 1
ATOM 715 O O . GLN A 1 92 ? -7.871 -7.126 -2.047 1.00 86.56 92 GLN A O 1
ATOM 720 N N . ASN A 1 93 ? -10.025 -6.530 -2.193 1.00 81.25 93 ASN A N 1
ATOM 721 C CA . ASN A 1 93 ? -10.011 -6.356 -3.648 1.00 81.25 93 ASN A CA 1
ATOM 722 C C . ASN A 1 93 ? -9.235 -5.103 -4.092 1.00 81.25 93 ASN A C 1
ATOM 724 O O . ASN A 1 93 ? -9.261 -4.095 -3.390 1.00 81.25 93 ASN A O 1
ATOM 728 N N . HIS A 1 94 ? -8.616 -5.198 -5.284 1.00 59.00 94 HIS A N 1
ATOM 729 C CA . HIS A 1 94 ? -7.971 -4.223 -6.203 1.00 59.00 94 HIS A CA 1
ATOM 730 C C . HIS A 1 94 ? -7.289 -2.954 -5.638 1.00 59.00 94 HIS A C 1
ATOM 732 O O . HIS A 1 94 ? -6.185 -2.617 -6.047 1.00 59.00 94 HIS A O 1
ATOM 738 N N . HIS A 1 95 ? -7.894 -2.251 -4.686 1.00 68.00 95 HIS A N 1
ATOM 739 C CA . HIS A 1 95 ? -7.335 -1.062 -4.033 1.00 68.00 95 HIS A CA 1
ATOM 740 C C . HIS A 1 95 ? -6.540 -1.371 -2.761 1.00 68.00 95 HIS A C 1
ATOM 742 O O . HIS A 1 95 ? -5.967 -0.470 -2.151 1.00 68.00 95 HIS A O 1
ATOM 748 N N . ASN A 1 96 ? -6.456 -2.644 -2.380 1.00 87.06 96 ASN A N 1
ATOM 749 C CA . ASN A 1 96 ? -5.565 -3.110 -1.331 1.00 87.06 96 ASN A CA 1
ATOM 750 C C . ASN A 1 96 ? -4.120 -3.181 -1.860 1.00 87.06 96 ASN A C 1
ATOM 752 O O . ASN A 1 96 ? -3.620 -4.250 -2.200 1.00 87.06 96 ASN A O 1
ATOM 756 N N . CYS A 1 97 ? -3.468 -2.029 -2.012 1.00 93.50 97 CYS A N 1
ATOM 757 C CA . CYS A 1 97 ? -2.122 -1.929 -2.571 1.00 93.50 97 CYS A CA 1
ATOM 758 C C . CYS A 1 97 ? -1.281 -0.862 -1.862 1.00 93.50 97 CYS A C 1
ATOM 760 O O . CYS A 1 97 ? -1.815 0.060 -1.245 1.00 93.50 97 CYS A O 1
ATOM 762 N N . ILE A 1 98 ? 0.042 -0.985 -1.972 1.00 94.50 98 ILE A N 1
ATOM 763 C CA . ILE A 1 98 ? 0.982 0.081 -1.617 1.00 94.50 98 ILE A CA 1
ATOM 764 C C . ILE A 1 98 ? 1.375 0.799 -2.906 1.00 94.50 98 ILE A C 1
ATOM 766 O O . ILE A 1 98 ? 1.890 0.178 -3.835 1.00 94.50 98 ILE A O 1
ATOM 770 N N . MET A 1 99 ? 1.125 2.105 -2.960 1.00 93.69 99 MET A N 1
ATOM 771 C CA . MET A 1 99 ? 1.542 2.959 -4.071 1.00 93.69 99 MET A CA 1
ATOM 772 C C . MET A 1 99 ? 3.011 3.346 -3.900 1.00 93.69 99 MET A C 1
ATOM 774 O O . MET A 1 99 ? 3.407 3.803 -2.828 1.00 93.69 99 MET A O 1
ATOM 778 N N . THR A 1 100 ? 3.801 3.231 -4.959 1.00 92.19 100 THR A N 1
ATOM 779 C CA . THR A 1 100 ? 5.210 3.644 -4.982 1.00 92.19 100 THR A CA 1
ATOM 780 C C . THR A 1 100 ? 5.388 4.907 -5.823 1.00 92.19 100 THR A C 1
ATOM 782 O O . THR A 1 100 ? 4.604 5.191 -6.730 1.00 92.19 100 THR A O 1
ATOM 785 N N . LYS A 1 101 ? 6.420 5.694 -5.500 1.00 89.94 101 LYS A N 1
ATOM 786 C CA . LYS A 1 101 ? 6.886 6.835 -6.301 1.00 89.94 101 LYS A CA 1
ATOM 787 C C . LYS A 1 101 ? 8.403 6.738 -6.417 1.00 89.94 101 LYS A C 1
ATOM 789 O O . LYS A 1 101 ? 9.135 7.364 -5.654 1.00 89.94 101 LYS A O 1
ATOM 794 N N . LEU A 1 102 ? 8.864 5.851 -7.293 1.00 87.12 102 LEU A N 1
ATOM 795 C CA . LEU A 1 102 ? 10.293 5.603 -7.475 1.00 87.12 102 LEU A CA 1
ATOM 796 C C . LEU A 1 102 ? 10.938 6.706 -8.330 1.00 87.12 102 LEU A C 1
ATOM 798 O O . LEU A 1 102 ? 10.258 7.307 -9.166 1.00 87.12 102 LEU A O 1
ATOM 802 N N . PRO A 1 103 ? 12.237 6.994 -8.138 1.00 84.31 103 PRO A N 1
ATOM 803 C CA . PRO A 1 103 ? 12.937 7.991 -8.938 1.00 84.31 103 PRO A CA 1
ATOM 804 C C . PRO A 1 103 ? 12.868 7.704 -10.445 1.00 84.31 103 PRO A C 1
ATOM 806 O O . PRO A 1 103 ? 12.746 6.556 -10.872 1.00 84.31 103 PRO A O 1
ATOM 809 N N . VAL A 1 104 ? 13.034 8.760 -11.245 1.00 81.81 104 VAL A N 1
ATOM 810 C CA . VAL A 1 104 ? 13.176 8.737 -12.714 1.00 81.81 104 VAL A CA 1
ATOM 811 C C . VAL A 1 104 ? 11.897 8.397 -13.486 1.00 81.81 104 VAL A C 1
ATOM 813 O O . VAL A 1 104 ? 11.453 9.220 -14.279 1.00 81.81 104 VAL A O 1
ATOM 816 N N . PHE A 1 105 ? 11.297 7.226 -13.265 1.00 80.31 105 PHE A N 1
ATOM 817 C CA . PHE A 1 105 ? 10.256 6.677 -14.152 1.00 80.31 105 PHE A CA 1
ATOM 818 C C . PHE A 1 105 ? 8.848 6.655 -13.561 1.00 80.31 105 PHE A C 1
ATOM 820 O O . PHE A 1 105 ? 7.925 6.178 -14.216 1.00 80.31 105 PHE A O 1
ATOM 827 N N . SER A 1 106 ? 8.665 7.151 -12.335 1.00 77.88 106 SER A N 1
ATOM 828 C CA . SER A 1 106 ? 7.339 7.173 -11.727 1.00 77.88 106 SER A CA 1
ATOM 829 C C . SER A 1 106 ? 6.570 8.432 -12.118 1.00 77.88 106 SER A C 1
ATOM 831 O O . SER A 1 106 ? 6.953 9.541 -11.727 1.00 77.88 106 SER A O 1
ATOM 833 N N . SER A 1 107 ? 5.485 8.246 -12.877 1.00 66.38 107 SER A N 1
ATOM 834 C CA . SER A 1 107 ? 4.601 9.302 -13.410 1.00 66.38 107 SER A CA 1
ATOM 835 C C . SER A 1 107 ? 3.736 9.976 -12.345 1.00 66.38 107 SER A C 1
ATOM 837 O O . SER A 1 107 ? 3.296 9.309 -11.373 1.00 66.38 107 SER A O 1
#

Mean predicted aligned error: 3.99 Å

Secondary structure (DSSP, 8-state):
-----SS-HHHHHHHHHHHHHTTTTT-SSEEEHHHH--TT--SSTTSTTTT-EEEEE-HHHH-HHHHHHHT-HHHHHHHHHHHT-S------STT-EEE---TTT--

pLDDT: mean 91.34, std 6.72, range [59.0, 98.12]

Foldseek 3Di:
DDDPCLDDPVLVVVLVVLVVVCVVVPPDDFDFQCRVPPVQGDVALPDVRNRPTFKHAQQVPSDVSSVCSCPRPSNLVVVCVVVVHPDDDDDRPDPNIDGDQDPDRRD

Sequence (107 aa):
MKVSSLVSRELCKRMVDVVEASIEPALGPLEYEAEVHYPGAPSNRRCDGGNTPRRLLHAYARDDVFRDWACTPTVVKRVKQLIGVSDVLLTQNHHNCIMTKLPVFSS

Solvent-accessible s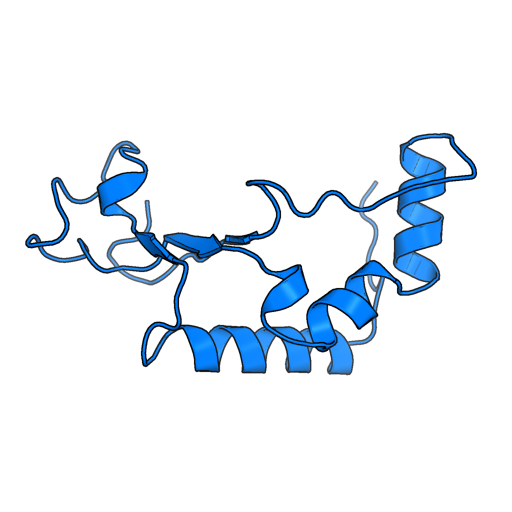urface area (backbone atoms only — not comparable to full-atom values): 6431 Å² total; per-residue (Å²): 138,90,87,75,81,68,63,58,70,67,58,54,48,53,51,48,55,54,51,54,59,34,57,68,67,72,53,74,59,64,42,29,28,24,74,69,69,48,85,80,32,30,90,35,60,87,42,82,48,7,74,39,63,33,28,39,47,45,37,61,78,74,42,68,62,47,43,54,55,64,62,30,68,58,43,43,53,50,49,30,64,74,74,69,42,95,77,84,81,86,75,71,63,93,77,28,44,44,80,54,81,50,83,99,50,56,109

Radius of gyration: 16.05 Å; Cα contacts (8 Å, |Δi|>4): 139; chains: 1; bounding box: 36×29×41 Å